Protein AF-A0A968UQH5-F1 (afdb_monomer)

Sequence (90 aa):
MATSDINSRTFSTNIANPGGNIDIQANNSIALSGNIETNRNNIAFGAPVILTDDLSVKISGTGDINFNATVNGAYNLTVDRDAGIVRLAG

Solvent-accessible surface area (backbone atoms only — not comparable to full-atom values): 5229 Å² total; per-residue (Å²): 134,86,77,86,72,83,86,77,75,87,69,64,96,72,62,92,53,78,43,49,81,47,78,48,75,45,97,71,54,40,80,42,57,49,76,47,78,44,52,22,31,29,38,36,35,66,26,32,34,37,39,79,39,51,28,39,41,37,30,45,52,54,32,34,42,34,34,64,27,46,78,46,63,98,46,56,79,46,79,47,64,74,37,74,51,80,45,74,37,120

Secondary structure (DSSP, 8-state):
------------S--SSS-EEEEE--SS-EEEEEEEEEESEEEEE-S-EEEEEEEEEEEEEE--EEE-S-EESSS-EEEEEEES-EEE--

Foldseek 3Di:
DDDPDPPDDPDDPDPVDQEEEDEADDPEEAEDDDEAEGEQYEYEDCHEYEDPEAYEYEYEDHYEYYDPAHHDYPYHYHYYYDYYYYDDDD

Nearest PDB structures (foldseek):
  5awf-assembly1_A  TM=2.222E-01  e=5.050E-01  Escherichia coli K-12
  4opw-assembly2_B  TM=3.334E-01  e=6.523E+00  Parabacteroides merdae ATCC 43184

Structure (mmCIF, N/CA/C/O backbone):
data_AF-A0A968UQH5-F1
#
_entry.id   AF-A0A968UQH5-F1
#
loop_
_atom_site.group_PDB
_atom_site.id
_atom_site.type_symbol
_atom_site.label_atom_id
_atom_site.label_alt_id
_atom_site.label_comp_id
_atom_site.label_asym_id
_atom_site.label_entity_id
_atom_site.label_seq_id
_atom_site.pdbx_PDB_ins_code
_atom_site.Cartn_x
_atom_site.Cartn_y
_atom_site.Cartn_z
_atom_site.occupancy
_atom_site.B_iso_or_equiv
_atom_site.auth_seq_id
_atom_site.auth_comp_id
_atom_site.auth_asym_id
_atom_site.auth_atom_id
_atom_site.pdbx_PDB_model_num
ATOM 1 N N . MET A 1 1 ? -12.329 13.469 14.019 1.00 41.59 1 MET A N 1
ATOM 2 C CA . MET A 1 1 ? -11.260 12.621 13.453 1.00 41.59 1 MET A CA 1
ATOM 3 C C . MET A 1 1 ? -10.354 13.542 12.662 1.00 41.59 1 MET A C 1
ATOM 5 O O . MET A 1 1 ? -10.866 14.218 11.783 1.00 41.59 1 MET A O 1
ATOM 9 N N . ALA A 1 2 ? -9.086 13.688 13.043 1.00 44.84 2 ALA A N 1
ATOM 10 C CA . ALA A 1 2 ? -8.162 14.546 12.304 1.00 44.84 2 ALA A CA 1
ATOM 11 C C . ALA A 1 2 ? -7.670 13.777 11.073 1.00 44.84 2 ALA A C 1
ATOM 13 O O . ALA A 1 2 ? -7.081 12.708 11.225 1.00 44.84 2 ALA A O 1
ATOM 14 N N . THR A 1 3 ? -7.947 14.283 9.875 1.00 49.78 3 THR A N 1
ATOM 15 C CA . THR A 1 3 ? -7.286 13.820 8.655 1.00 49.78 3 THR A CA 1
ATOM 16 C C . THR A 1 3 ? -5.883 14.424 8.638 1.00 49.78 3 THR A C 1
ATOM 18 O O . THR A 1 3 ? -5.693 15.604 8.933 1.00 49.78 3 THR A O 1
ATOM 21 N N . SER A 1 4 ? -4.859 13.607 8.393 1.00 66.75 4 SER A N 1
ATOM 22 C CA . SER A 1 4 ? -3.513 14.117 8.130 1.00 66.75 4 SER A CA 1
ATOM 23 C C . SER A 1 4 ? -3.460 14.558 6.674 1.00 66.75 4 SER A C 1
ATOM 25 O O . SER A 1 4 ? -3.118 13.771 5.796 1.00 66.75 4 SER A O 1
ATOM 27 N N . ASP A 1 5 ? -3.843 15.803 6.408 1.00 65.88 5 ASP A N 1
ATOM 28 C CA . ASP A 1 5 ? -3.774 16.350 5.057 1.00 65.88 5 ASP A CA 1
ATOM 29 C C . ASP A 1 5 ? -2.298 16.578 4.680 1.00 65.88 5 ASP A C 1
ATOM 31 O O . ASP A 1 5 ? -1.533 17.214 5.415 1.00 65.88 5 ASP A O 1
ATOM 35 N N . ILE A 1 6 ? -1.866 16.053 3.528 1.00 71.00 6 ILE A N 1
ATOM 36 C CA . ILE A 1 6 ? -0.542 16.347 2.963 1.00 71.00 6 ILE A CA 1
ATOM 37 C C . ILE A 1 6 ? -0.605 17.768 2.388 1.00 71.00 6 ILE A C 1
ATOM 39 O O . ILE A 1 6 ? -0.838 17.970 1.200 1.00 71.00 6 ILE A O 1
ATOM 43 N N . ASN A 1 7 ? -0.425 18.768 3.250 1.00 57.78 7 ASN A N 1
ATOM 44 C CA . ASN A 1 7 ? -0.651 20.188 2.950 1.00 57.78 7 ASN A CA 1
ATOM 45 C C . ASN A 1 7 ? 0.459 20.848 2.103 1.00 57.78 7 ASN A C 1
ATOM 47 O O . ASN A 1 7 ? 0.868 21.964 2.395 1.00 57.78 7 ASN A O 1
ATOM 51 N N . SER A 1 8 ? 0.912 20.193 1.027 1.00 60.12 8 SER A N 1
ATOM 52 C CA . SER A 1 8 ? 2.037 20.580 0.154 1.00 60.12 8 SER A CA 1
ATOM 53 C C . SER A 1 8 ? 3.399 20.062 0.628 1.00 60.12 8 SER A C 1
ATOM 55 O O . SER A 1 8 ? 4.127 20.689 1.397 1.00 60.12 8 SER A O 1
ATOM 57 N N . ARG A 1 9 ? 3.768 18.884 0.120 1.00 63.62 9 ARG A N 1
ATOM 58 C CA . ARG A 1 9 ? 5.159 18.435 0.051 1.00 63.62 9 ARG A CA 1
ATOM 59 C C . ARG A 1 9 ? 5.588 18.516 -1.407 1.00 63.62 9 ARG A C 1
ATOM 61 O O . ARG A 1 9 ? 5.060 17.783 -2.237 1.00 63.62 9 ARG A O 1
ATOM 68 N N . THR A 1 10 ? 6.546 19.382 -1.723 1.00 64.06 10 THR A N 1
ATOM 69 C CA . THR A 1 10 ? 7.209 19.339 -3.030 1.00 64.06 10 THR A CA 1
ATOM 70 C C . THR A 1 10 ? 8.096 18.101 -3.058 1.00 64.06 10 THR A C 1
ATOM 72 O O . THR A 1 10 ? 9.201 18.100 -2.516 1.00 64.06 10 THR A O 1
ATOM 75 N N . PHE A 1 11 ? 7.606 17.022 -3.663 1.00 66.69 11 PHE A N 1
ATOM 76 C CA . PHE A 1 11 ? 8.477 15.947 -4.120 1.00 66.69 11 PHE A CA 1
ATOM 77 C C . PHE A 1 11 ? 9.391 16.549 -5.191 1.00 66.69 11 PHE A C 1
ATOM 79 O O . PHE A 1 11 ? 8.908 17.285 -6.052 1.00 66.69 11 PHE A O 1
ATOM 86 N N . SER A 1 12 ? 10.708 16.332 -5.081 1.00 65.75 12 SER A N 1
ATOM 87 C CA . SER A 1 12 ? 11.691 16.878 -6.028 1.00 65.75 12 SER A CA 1
ATOM 88 C C . SER A 1 12 ? 11.188 16.713 -7.463 1.00 65.75 12 SER A C 1
ATOM 90 O O . SER A 1 12 ? 10.761 15.622 -7.839 1.00 65.75 12 SER A O 1
ATOM 92 N N . THR A 1 13 ? 11.259 17.773 -8.270 1.00 64.56 13 THR A N 1
ATOM 93 C CA . THR A 1 13 ? 10.834 17.737 -9.680 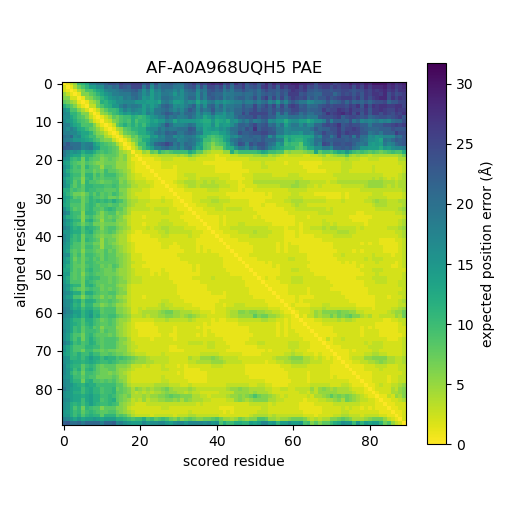1.00 64.56 13 THR A CA 1
ATOM 94 C C . THR A 1 13 ? 11.616 16.706 -10.497 1.00 64.56 13 THR A C 1
ATOM 96 O O . THR A 1 13 ? 11.118 16.238 -11.513 1.00 64.56 13 THR A O 1
ATOM 99 N N . ASN A 1 14 ? 12.797 16.310 -10.006 1.00 59.34 14 ASN A N 1
ATOM 100 C CA . ASN A 1 14 ? 13.588 15.184 -10.482 1.00 59.34 14 ASN A CA 1
ATOM 101 C C . ASN A 1 14 ? 13.944 14.273 -9.298 1.00 59.34 14 ASN A C 1
ATOM 103 O O . ASN A 1 14 ? 14.959 14.475 -8.624 1.00 59.34 14 ASN A O 1
ATOM 107 N N . ILE A 1 15 ? 13.130 13.251 -9.033 1.00 67.44 15 ILE A N 1
ATOM 108 C CA . ILE A 1 15 ? 13.595 12.071 -8.296 1.00 67.44 15 ILE A CA 1
ATOM 109 C C . ILE A 1 15 ? 14.275 11.175 -9.335 1.00 67.44 15 ILE A C 1
ATOM 111 O O . ILE A 1 15 ? 13.616 10.514 -10.129 1.00 67.44 15 ILE A O 1
ATOM 115 N N . ALA A 1 16 ? 1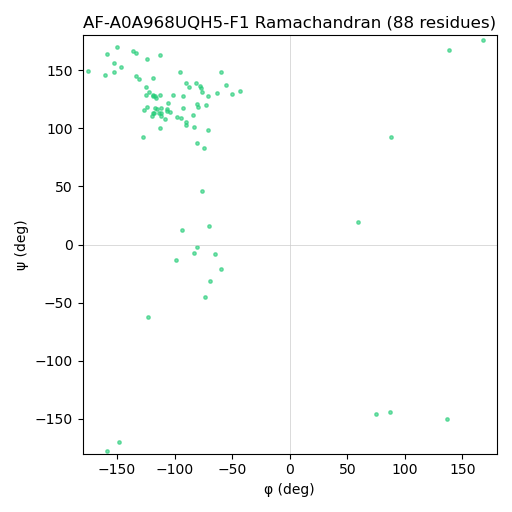5.610 11.201 -9.374 1.00 62.97 16 ALA A N 1
ATOM 116 C CA . ALA A 1 16 ? 16.416 10.513 -10.391 1.00 62.97 16 ALA A CA 1
ATOM 117 C C . ALA A 1 16 ? 16.311 8.973 -10.351 1.00 62.97 16 ALA A C 1
ATOM 119 O O . ALA A 1 16 ? 16.805 8.300 -11.253 1.00 62.97 16 ALA A O 1
ATOM 120 N N . ASN A 1 17 ? 15.662 8.414 -9.327 1.00 65.25 17 ASN A N 1
ATOM 121 C CA . ASN A 1 17 ? 15.293 7.009 -9.276 1.00 65.25 17 ASN A CA 1
ATOM 122 C C . ASN A 1 17 ? 13.775 6.895 -9.495 1.00 65.25 17 ASN A C 1
ATOM 124 O O . ASN A 1 17 ? 13.024 7.368 -8.644 1.00 65.25 17 ASN A O 1
ATOM 128 N N . PRO A 1 18 ? 13.289 6.247 -10.568 1.00 67.75 18 PRO A N 1
ATOM 129 C CA . PRO A 1 18 ? 11.854 6.066 -10.806 1.00 67.75 18 PRO A CA 1
ATOM 130 C C . PRO A 1 18 ? 11.193 5.087 -9.814 1.00 67.75 18 PRO A C 1
ATOM 132 O O . PRO A 1 18 ? 10.114 4.594 -10.090 1.00 67.75 18 PRO A O 1
ATOM 135 N N . GLY A 1 19 ? 11.853 4.779 -8.692 1.00 79.31 19 GLY A N 1
ATOM 136 C CA . GLY A 1 19 ? 11.401 3.926 -7.599 1.00 79.31 19 GLY A CA 1
ATOM 137 C C . GLY A 1 19 ? 12.019 4.375 -6.267 1.00 79.31 19 GLY A C 1
ATOM 138 O O . GLY A 1 19 ? 12.912 5.223 -6.219 1.00 79.31 19 GLY A O 1
ATOM 139 N N . GLY A 1 20 ? 11.547 3.820 -5.158 1.00 86.94 20 GLY A N 1
ATOM 140 C CA . GLY A 1 20 ? 11.975 4.198 -3.808 1.00 86.94 20 GLY A CA 1
ATOM 141 C C . GLY A 1 20 ? 11.056 3.618 -2.743 1.00 86.94 20 GLY A C 1
ATOM 142 O O . GLY A 1 20 ? 10.052 2.995 -3.081 1.00 86.94 20 GLY A O 1
ATOM 143 N N . ASN A 1 21 ? 11.380 3.825 -1.471 1.00 90.50 21 ASN A N 1
ATOM 144 C CA . ASN A 1 21 ? 10.574 3.295 -0.376 1.00 90.50 21 ASN A CA 1
ATOM 145 C C . ASN A 1 21 ? 9.448 4.257 0.011 1.00 90.50 21 ASN A C 1
ATOM 147 O O . ASN A 1 21 ? 9.658 5.461 0.161 1.00 90.50 21 ASN A O 1
ATOM 151 N N . ILE A 1 22 ? 8.264 3.692 0.206 1.00 92.19 22 ILE A N 1
ATOM 152 C CA . ILE A 1 22 ? 7.112 4.317 0.836 1.00 92.19 22 ILE A CA 1
ATOM 153 C C . ILE A 1 22 ? 6.898 3.580 2.154 1.00 92.19 22 ILE A C 1
ATOM 155 O O . ILE A 1 22 ? 6.341 2.482 2.190 1.00 92.19 22 ILE A O 1
ATOM 159 N N . ASP A 1 23 ? 7.366 4.191 3.237 1.00 93.00 23 ASP A N 1
ATOM 160 C CA . ASP A 1 23 ? 7.204 3.658 4.585 1.00 93.00 23 ASP A CA 1
ATOM 161 C C . ASP A 1 23 ? 5.966 4.285 5.233 1.00 93.00 23 ASP A C 1
ATOM 163 O O . ASP A 1 23 ? 5.948 5.468 5.579 1.00 93.00 23 ASP A O 1
ATOM 167 N N . ILE A 1 24 ? 4.918 3.482 5.401 1.00 93.31 24 ILE A N 1
ATOM 168 C CA . ILE A 1 24 ? 3.662 3.880 6.036 1.00 93.31 24 ILE A CA 1
ATOM 169 C C . ILE A 1 24 ? 3.715 3.401 7.482 1.00 93.31 24 ILE A C 1
ATOM 171 O O . ILE A 1 24 ? 3.681 2.203 7.763 1.00 93.31 24 ILE A O 1
ATOM 175 N N . GLN A 1 25 ? 3.827 4.351 8.405 1.00 92.06 25 GLN A N 1
ATOM 176 C CA . GLN A 1 25 ? 4.020 4.091 9.827 1.00 92.06 25 GLN A CA 1
ATOM 177 C C . GLN A 1 25 ? 2.856 4.659 10.635 1.00 92.06 25 GLN A C 1
ATOM 179 O O . GLN A 1 25 ? 2.342 5.737 10.338 1.00 92.06 25 GLN A O 1
ATOM 184 N N . ALA A 1 26 ? 2.474 3.947 11.689 1.00 91.62 26 ALA A N 1
ATOM 185 C CA . ALA A 1 26 ? 1.537 4.419 12.697 1.00 91.62 26 ALA A CA 1
ATOM 186 C C . ALA A 1 26 ? 1.926 3.828 14.054 1.00 91.62 26 ALA A C 1
ATOM 188 O O . ALA A 1 26 ? 2.494 2.743 14.117 1.00 91.62 26 ALA A O 1
ATOM 189 N N . ASN A 1 27 ? 1.591 4.518 15.145 1.00 92.31 27 ASN A N 1
ATOM 190 C CA . ASN A 1 27 ? 1.921 4.030 16.489 1.00 92.31 27 ASN A CA 1
ATOM 191 C C . ASN A 1 27 ? 1.114 2.781 16.880 1.00 92.31 27 ASN A C 1
ATOM 193 O O . ASN A 1 27 ? 1.606 1.950 17.635 1.00 92.31 27 ASN A O 1
ATOM 197 N N . ASN A 1 28 ? -0.122 2.659 16.381 1.00 93.94 28 ASN A N 1
ATOM 198 C CA . ASN A 1 28 ? -1.052 1.610 16.807 1.00 93.94 28 ASN A CA 1
ATOM 199 C C . ASN A 1 28 ? -1.533 0.762 15.630 1.00 93.94 28 ASN A C 1
ATOM 201 O O . ASN A 1 28 ? -1.320 -0.443 15.604 1.00 93.94 28 ASN A O 1
ATOM 205 N N . SER A 1 29 ? -2.223 1.384 14.675 1.00 95.75 29 SER A N 1
ATOM 206 C CA . SER A 1 29 ? -2.752 0.702 13.496 1.00 95.75 29 SER A CA 1
ATOM 207 C C . SER A 1 29 ? -2.870 1.666 12.327 1.00 95.75 29 SER A C 1
ATOM 209 O O . SER A 1 29 ? -2.965 2.882 12.519 1.00 95.75 29 SER A O 1
ATOM 211 N N . ILE A 1 30 ? -2.860 1.107 11.125 1.00 96.31 30 ILE A N 1
ATOM 212 C CA . ILE A 1 30 ? -3.050 1.816 9.870 1.00 96.31 30 ILE A CA 1
ATOM 213 C C . ILE A 1 30 ? -4.437 1.425 9.351 1.00 96.31 30 ILE A C 1
ATOM 215 O O . ILE A 1 30 ? -4.645 0.289 8.931 1.00 96.31 30 ILE A O 1
ATOM 219 N N . ALA A 1 31 ? -5.392 2.352 9.403 1.00 96.25 31 ALA A N 1
ATOM 220 C CA . ALA A 1 31 ? -6.705 2.167 8.793 1.00 96.25 31 ALA A CA 1
ATOM 221 C C . ALA A 1 31 ? -6.612 2.465 7.290 1.00 96.25 31 ALA A C 1
ATOM 223 O O . ALA A 1 31 ? -6.203 3.565 6.913 1.00 96.25 31 ALA A O 1
ATOM 224 N N . LEU A 1 32 ? -6.953 1.493 6.444 1.00 94.06 32 LEU A N 1
ATOM 225 C CA . LEU A 1 32 ? -6.756 1.568 4.995 1.00 94.06 32 LEU A CA 1
ATOM 226 C C . LEU A 1 32 ? -7.996 1.127 4.218 1.00 94.06 32 LEU A C 1
ATOM 228 O O . LEU A 1 32 ? -8.709 0.211 4.616 1.00 94.06 32 LEU A O 1
ATOM 232 N N . SER A 1 33 ? -8.217 1.788 3.085 1.00 96.19 33 SER A N 1
ATOM 233 C CA . SER A 1 33 ? -9.247 1.482 2.087 1.00 96.19 33 SER A CA 1
ATOM 234 C C . SER A 1 33 ? -8.853 2.092 0.738 1.00 96.19 33 SER A C 1
ATOM 236 O O . SER A 1 33 ? -7.984 2.969 0.681 1.00 96.19 33 SER A O 1
ATOM 238 N N . GLY A 1 34 ? -9.494 1.649 -0.343 1.00 95.44 34 GLY A N 1
ATOM 239 C CA . GLY A 1 34 ? -9.347 2.239 -1.673 1.00 95.44 34 GLY A CA 1
ATOM 240 C C . GLY A 1 34 ? -8.186 1.658 -2.479 1.00 95.44 34 GLY A C 1
ATOM 241 O O . GLY A 1 34 ? -7.916 0.463 -2.422 1.00 95.44 34 GLY A O 1
ATOM 242 N N . ASN A 1 35 ? -7.511 2.498 -3.268 1.00 95.50 35 ASN A N 1
ATOM 243 C CA . ASN A 1 35 ? -6.473 2.064 -4.205 1.00 95.50 35 ASN A CA 1
ATOM 244 C C . ASN A 1 35 ? -5.139 2.757 -3.914 1.00 95.50 35 ASN A C 1
ATOM 246 O O . ASN A 1 35 ? -5.076 3.984 -3.825 1.00 95.50 35 ASN A O 1
ATOM 250 N N . ILE A 1 36 ? -4.067 1.973 -3.834 1.00 94.56 36 ILE A N 1
ATOM 251 C CA . ILE A 1 36 ? -2.684 2.446 -3.821 1.00 94.56 36 ILE A CA 1
ATOM 252 C C . ILE A 1 36 ? -2.032 1.966 -5.111 1.00 94.56 36 ILE A C 1
ATOM 254 O O . ILE A 1 36 ? -1.819 0.770 -5.282 1.00 94.56 36 ILE A O 1
ATOM 258 N N . GLU A 1 37 ? -1.680 2.889 -6.001 1.00 94.94 37 GLU A N 1
ATOM 259 C CA . GLU A 1 37 ? -0.952 2.576 -7.230 1.00 94.94 37 GLU A CA 1
ATOM 260 C C . GLU A 1 37 ? 0.390 3.300 -7.244 1.00 94.94 37 GLU A C 1
ATOM 262 O O . GLU A 1 37 ? 0.463 4.510 -7.025 1.00 94.94 37 GLU A O 1
ATOM 267 N N . THR A 1 38 ? 1.466 2.560 -7.496 1.00 92.06 38 THR A N 1
ATOM 268 C CA . THR A 1 38 ? 2.815 3.129 -7.582 1.00 92.06 38 THR A CA 1
ATOM 269 C C . THR A 1 38 ? 3.587 2.557 -8.767 1.00 92.06 38 THR A C 1
ATOM 271 O O . THR A 1 38 ? 3.193 1.556 -9.374 1.00 92.06 38 THR A O 1
ATOM 274 N N . ASN A 1 39 ? 4.707 3.195 -9.108 1.00 91.38 39 ASN A N 1
ATOM 275 C CA . ASN A 1 39 ? 5.627 2.711 -10.125 1.00 91.38 39 ASN A CA 1
ATOM 276 C C . ASN A 1 39 ? 6.976 2.437 -9.466 1.00 91.38 39 ASN A C 1
ATOM 278 O O . ASN A 1 39 ? 7.647 3.347 -8.998 1.00 91.38 39 ASN A O 1
ATOM 282 N N . ARG A 1 40 ? 7.357 1.16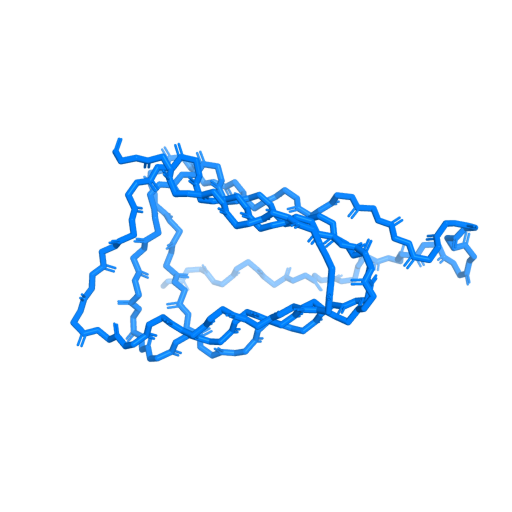3 -9.426 1.00 92.19 40 ARG A N 1
ATOM 283 C CA . ARG A 1 40 ? 8.651 0.671 -8.954 1.00 92.19 40 ARG A CA 1
ATOM 284 C C . ARG A 1 40 ? 8.996 1.028 -7.496 1.00 92.19 40 ARG A C 1
ATOM 286 O O . ARG A 1 40 ? 10.170 1.040 -7.118 1.00 92.19 40 ARG A O 1
ATOM 293 N N . ASN A 1 41 ? 8.003 1.374 -6.676 1.00 92.44 41 ASN A N 1
ATOM 294 C CA . ASN A 1 41 ? 8.209 1.709 -5.271 1.00 92.44 41 ASN A CA 1
ATOM 295 C C . ASN A 1 41 ? 8.096 0.469 -4.391 1.00 92.44 41 ASN A C 1
ATOM 297 O O . ASN A 1 41 ? 7.176 -0.318 -4.561 1.00 92.44 41 ASN A O 1
ATOM 301 N N . ASN A 1 42 ? 8.976 0.341 -3.401 1.00 93.81 42 ASN A N 1
ATOM 302 C CA . ASN A 1 42 ? 8.742 -0.583 -2.297 1.00 93.81 42 ASN A CA 1
ATOM 303 C C . ASN A 1 42 ? 7.746 0.062 -1.337 1.00 93.81 42 ASN A C 1
ATOM 305 O O . ASN A 1 42 ? 7.903 1.233 -0.997 1.00 93.81 42 ASN A O 1
ATOM 309 N N . ILE A 1 43 ? 6.764 -0.689 -0.857 1.00 95.50 43 ILE A N 1
ATOM 310 C CA . ILE A 1 43 ? 5.790 -0.221 0.127 1.00 95.50 43 ILE A CA 1
ATOM 311 C C . ILE A 1 43 ? 5.949 -1.062 1.388 1.00 95.50 43 ILE A C 1
ATOM 313 O O . ILE A 1 43 ? 5.924 -2.293 1.329 1.00 95.50 43 ILE A O 1
ATOM 317 N N . ALA A 1 44 ? 6.104 -0.406 2.535 1.00 96.12 44 ALA A N 1
ATOM 318 C CA . ALA A 1 44 ? 6.151 -1.065 3.831 1.00 96.12 44 ALA A CA 1
ATOM 319 C C . ALA A 1 44 ? 5.091 -0.488 4.770 1.00 96.12 44 ALA A C 1
ATOM 321 O O . ALA A 1 44 ? 5.134 0.685 5.135 1.00 96.12 44 ALA A O 1
ATOM 322 N N . PHE A 1 45 ? 4.166 -1.339 5.201 1.00 96.50 45 PHE A N 1
ATOM 323 C CA . PHE A 1 45 ? 3.215 -1.055 6.267 1.00 96.50 45 PHE A CA 1
ATOM 324 C C . PHE A 1 45 ? 3.844 -1.501 7.588 1.00 96.50 45 PHE A C 1
ATOM 326 O O . PHE A 1 45 ? 3.983 -2.698 7.849 1.00 96.50 45 PHE A O 1
ATOM 333 N N . GLY A 1 46 ? 4.298 -0.537 8.390 1.00 96.00 46 GLY A N 1
ATOM 334 C CA . GLY A 1 46 ? 5.078 -0.785 9.607 1.00 96.00 46 GLY A CA 1
ATOM 335 C C . GLY A 1 46 ? 4.270 -1.122 10.858 1.00 96.00 46 GLY A C 1
ATOM 336 O O . GLY A 1 46 ? 4.854 -1.493 11.870 1.00 96.00 46 GLY A O 1
ATOM 337 N N . ALA A 1 47 ? 2.946 -1.014 10.795 1.00 96.12 47 ALA A N 1
ATOM 338 C CA . ALA A 1 47 ? 2.030 -1.313 11.889 1.00 96.12 47 ALA A CA 1
ATOM 339 C C . ALA A 1 47 ? 0.862 -2.178 11.384 1.00 96.12 47 ALA A C 1
ATOM 341 O O . ALA A 1 47 ? 0.668 -2.267 10.167 1.00 96.12 47 ALA A O 1
ATOM 342 N N . PRO A 1 48 ? 0.082 -2.811 12.286 1.00 97.19 48 PRO A N 1
ATOM 343 C CA . PRO A 1 48 ? -1.093 -3.588 11.908 1.00 97.19 48 PRO A CA 1
ATOM 344 C C . PRO A 1 48 ? -2.021 -2.809 10.975 1.00 97.19 48 PRO A C 1
ATOM 346 O O . PRO A 1 48 ? -2.398 -1.673 11.273 1.00 97.19 48 PRO A O 1
ATOM 349 N N . VAL A 1 49 ? -2.398 -3.425 9.859 1.00 97.12 49 VAL A N 1
ATOM 350 C CA . VAL A 1 49 ? -3.329 -2.853 8.887 1.00 97.12 49 VAL A CA 1
ATOM 351 C C . VAL A 1 49 ? -4.744 -3.309 9.221 1.00 97.12 49 VAL A C 1
ATOM 353 O O . VAL A 1 49 ? -5.003 -4.503 9.365 1.00 97.12 49 VAL A O 1
ATOM 356 N N . ILE A 1 50 ? -5.663 -2.352 9.331 1.00 97.62 50 ILE A N 1
ATOM 357 C CA . ILE A 1 50 ? -7.099 -2.593 9.475 1.00 97.62 50 ILE A CA 1
ATOM 358 C C . ILE A 1 50 ? -7.782 -2.118 8.196 1.00 97.62 50 ILE A C 1
ATOM 360 O O . ILE A 1 50 ? -7.799 -0.921 7.907 1.00 97.62 50 ILE A O 1
ATOM 364 N N . LEU A 1 51 ? -8.345 -3.052 7.437 1.00 97.88 51 LEU A N 1
ATOM 365 C CA . LEU A 1 51 ? -9.142 -2.740 6.259 1.00 97.88 51 LEU A CA 1
ATOM 366 C C . LEU A 1 51 ? -10.485 -2.168 6.714 1.00 97.88 51 LEU A C 1
ATOM 368 O O . LEU A 1 51 ? -11.224 -2.819 7.458 1.00 97.88 51 LEU A O 1
ATOM 372 N N . THR A 1 52 ? -10.780 -0.939 6.300 1.00 97.44 52 THR A N 1
ATOM 373 C CA . THR A 1 52 ? -12.062 -0.269 6.577 1.00 97.44 52 THR A CA 1
ATOM 374 C C . THR A 1 52 ? -13.036 -0.345 5.406 1.00 97.44 52 THR A C 1
ATOM 376 O O . THR A 1 52 ? -14.210 -0.043 5.591 1.00 97.44 52 THR A O 1
ATOM 379 N N . ASP A 1 53 ? -12.534 -0.734 4.236 1.00 98.12 53 ASP A N 1
ATOM 380 C CA . ASP A 1 53 ? -13.247 -1.102 3.012 1.00 98.12 53 ASP A CA 1
ATOM 381 C C . ASP A 1 53 ? -12.288 -1.971 2.167 1.00 98.12 53 ASP A C 1
ATOM 383 O O . ASP A 1 53 ? -11.155 -2.229 2.597 1.00 98.12 53 ASP A O 1
ATOM 387 N N . ASP A 1 54 ? -12.701 -2.398 0.976 1.00 98.19 54 ASP A N 1
ATOM 388 C CA . ASP A 1 54 ? -11.828 -3.089 0.026 1.00 98.19 54 ASP A CA 1
ATOM 389 C C . ASP A 1 54 ? -10.570 -2.251 -0.282 1.00 98.19 54 ASP A C 1
ATOM 391 O O . ASP A 1 54 ? -10.623 -1.026 -0.456 1.00 98.19 54 ASP A O 1
ATOM 395 N N . LEU A 1 55 ? -9.415 -2.923 -0.334 1.00 97.56 55 LEU A N 1
ATOM 396 C CA . LEU A 1 55 ? -8.111 -2.318 -0.604 1.00 97.56 55 LEU A CA 1
ATOM 397 C C . LEU A 1 55 ? -7.430 -3.013 -1.784 1.00 97.56 55 LEU A C 1
ATOM 399 O O . LEU A 1 55 ? -7.238 -4.229 -1.773 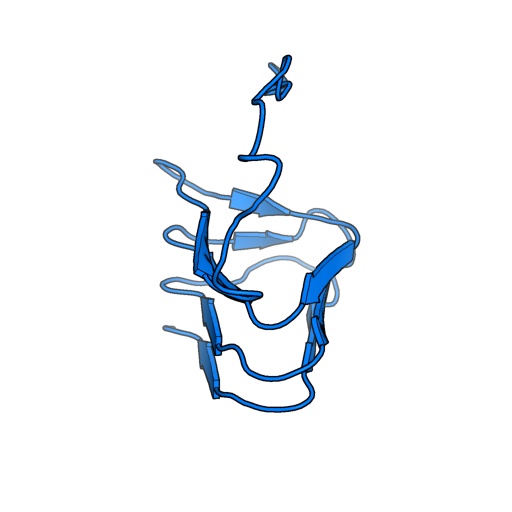1.00 97.56 55 LEU A O 1
ATOM 403 N N . SER A 1 56 ? -6.984 -2.226 -2.760 1.00 97.62 56 SER A N 1
ATOM 404 C CA . SER A 1 56 ? -6.090 -2.666 -3.830 1.00 97.62 56 SER A CA 1
ATOM 405 C C . SER A 1 56 ? -4.728 -1.995 -3.694 1.00 97.62 56 SER A C 1
ATOM 407 O O . SER A 1 56 ? -4.641 -0.771 -3.585 1.00 97.62 56 SER A O 1
ATOM 409 N N . VAL A 1 57 ? -3.656 -2.784 -3.719 1.00 96.81 57 VAL A N 1
ATOM 410 C CA . VAL A 1 57 ? -2.281 -2.279 -3.791 1.00 96.81 57 VAL A CA 1
ATOM 411 C C . VAL A 1 57 ? -1.642 -2.791 -5.071 1.00 96.81 57 VAL A C 1
ATOM 413 O O . VAL A 1 57 ? -1.404 -3.991 -5.205 1.00 96.81 57 VAL A O 1
ATOM 416 N N . LYS A 1 58 ? -1.348 -1.873 -5.992 1.00 96.00 58 LYS A N 1
ATOM 417 C CA . LYS A 1 58 ? -0.732 -2.152 -7.283 1.00 96.00 58 LYS A CA 1
ATOM 418 C C . LYS A 1 58 ? 0.642 -1.500 -7.403 1.00 96.00 58 LYS A C 1
ATOM 420 O O . LYS A 1 58 ? 0.781 -0.285 -7.259 1.00 96.00 58 LYS A O 1
ATOM 425 N N . ILE A 1 59 ? 1.658 -2.290 -7.738 1.00 94.50 59 ILE A N 1
ATOM 426 C CA . ILE A 1 59 ? 2.973 -1.772 -8.143 1.00 94.50 59 ILE A CA 1
ATOM 427 C C . ILE A 1 59 ? 3.230 -2.142 -9.600 1.00 94.50 59 ILE A C 1
ATOM 429 O O . ILE A 1 59 ? 3.380 -3.312 -9.936 1.00 94.50 59 ILE A O 1
ATOM 433 N N . SER A 1 60 ? 3.357 -1.135 -10.461 1.00 92.75 60 SER A N 1
ATOM 434 C CA . SER A 1 60 ? 3.879 -1.345 -11.817 1.00 92.75 60 SER A CA 1
ATOM 435 C C . SER A 1 60 ? 5.412 -1.389 -11.787 1.00 92.75 60 SER A C 1
ATOM 437 O O . SER A 1 60 ? 6.040 -0.578 -11.108 1.00 92.75 60 SER A O 1
ATOM 439 N N . GLY A 1 61 ? 6.045 -2.288 -12.535 1.00 90.38 61 GLY A N 1
ATOM 440 C CA . GLY A 1 61 ? 7.498 -2.489 -12.523 1.00 90.38 61 GLY A CA 1
ATOM 441 C C . GLY A 1 61 ? 8.022 -3.233 -11.284 1.00 90.38 61 GLY A C 1
ATOM 442 O O . GLY A 1 61 ? 7.394 -4.157 -10.782 1.00 90.38 61 GLY A O 1
ATOM 443 N N . THR A 1 62 ? 9.225 -2.877 -10.822 1.00 88.88 62 THR A N 1
ATOM 444 C CA . THR A 1 62 ? 9.932 -3.588 -9.740 1.00 88.88 62 THR A CA 1
ATOM 445 C C . THR A 1 62 ? 9.643 -2.981 -8.369 1.00 88.88 62 THR A C 1
ATOM 447 O O . THR A 1 62 ? 10.060 -1.851 -8.135 1.00 88.88 62 THR A O 1
ATOM 450 N N . GLY A 1 63 ? 9.027 -3.709 -7.440 1.00 93.75 63 GLY A N 1
ATOM 451 C CA . GLY A 1 63 ? 8.891 -3.239 -6.059 1.00 93.75 63 GLY A CA 1
ATOM 452 C C . GLY A 1 63 ? 8.249 -4.259 -5.127 1.00 93.75 63 GLY A C 1
ATOM 453 O O . GLY A 1 63 ? 7.418 -5.071 -5.540 1.00 93.75 63 GLY A O 1
ATOM 454 N N . ASP A 1 64 ? 8.642 -4.208 -3.859 1.00 95.12 64 ASP A N 1
ATOM 455 C CA . ASP A 1 64 ? 8.139 -5.118 -2.832 1.00 95.12 64 ASP A CA 1
ATOM 456 C C . ASP A 1 64 ? 6.968 -4.512 -2.055 1.00 95.12 64 ASP A C 1
ATOM 458 O O . ASP A 1 64 ? 6.929 -3.310 -1.799 1.00 95.12 64 ASP A O 1
ATOM 462 N N . ILE A 1 65 ? 6.047 -5.362 -1.602 1.00 96.56 65 ILE A N 1
ATOM 463 C CA . ILE A 1 65 ? 4.957 -4.989 -0.691 1.00 96.56 65 ILE A CA 1
ATOM 464 C C . ILE A 1 65 ? 5.150 -5.759 0.605 1.00 96.56 65 ILE A C 1
ATOM 466 O O . ILE A 1 65 ? 5.115 -6.989 0.632 1.00 96.56 65 ILE A O 1
ATOM 470 N N . ASN A 1 66 ? 5.354 -5.027 1.692 1.00 97.19 66 ASN A N 1
ATOM 471 C CA . ASN A 1 66 ? 5.649 -5.585 2.998 1.00 97.19 66 ASN A CA 1
ATOM 472 C C . ASN A 1 66 ? 4.572 -5.169 3.998 1.00 97.19 66 ASN A C 1
ATOM 474 O O . ASN A 1 66 ? 4.522 -4.015 4.417 1.00 97.19 66 ASN A O 1
ATOM 478 N N . PHE A 1 67 ? 3.755 -6.120 4.432 1.00 97.19 67 PHE A N 1
ATOM 479 C CA . PHE A 1 67 ? 2.950 -5.987 5.640 1.00 97.19 67 PHE A CA 1
ATOM 480 C C . PHE A 1 67 ? 3.789 -6.519 6.803 1.00 97.19 67 PHE A C 1
ATOM 482 O O . PHE A 1 67 ? 3.995 -7.726 6.925 1.00 97.19 67 PHE A O 1
ATOM 489 N N . ASN A 1 68 ? 4.356 -5.620 7.614 1.00 96.62 68 ASN A N 1
ATOM 490 C CA . ASN A 1 68 ? 5.267 -5.995 8.706 1.00 96.62 68 ASN A CA 1
ATOM 491 C C . ASN A 1 68 ? 4.542 -6.474 9.973 1.00 96.62 68 ASN A C 1
ATOM 493 O O . ASN A 1 68 ? 5.203 -6.848 10.938 1.00 96.62 68 ASN A O 1
ATOM 497 N N . ALA A 1 69 ? 3.212 -6.463 9.959 1.00 96.00 69 ALA A N 1
ATOM 498 C CA . ALA A 1 69 ? 2.335 -6.961 11.006 1.00 96.00 69 ALA A CA 1
ATOM 499 C C . ALA A 1 69 ? 1.043 -7.509 10.367 1.00 96.00 69 ALA A C 1
ATOM 501 O O . ALA A 1 69 ? 0.936 -7.603 9.141 1.00 96.00 69 ALA A O 1
ATOM 502 N N . THR A 1 70 ? 0.045 -7.816 11.199 1.00 96.62 70 THR A N 1
ATOM 503 C CA . THR A 1 70 ? -1.241 -8.367 10.755 1.00 96.62 70 THR A CA 1
ATOM 504 C C . THR A 1 70 ? -1.989 -7.457 9.779 1.00 96.62 70 THR A C 1
ATOM 506 O O . THR A 1 70 ? -1.937 -6.228 9.866 1.00 96.62 70 THR A O 1
ATOM 509 N N . VAL A 1 71 ? -2.740 -8.088 8.874 1.00 96.38 71 VAL A N 1
ATOM 510 C CA . VAL A 1 71 ? -3.786 -7.450 8.071 1.00 96.38 71 VAL A CA 1
ATOM 511 C C . VAL A 1 71 ? -5.119 -8.017 8.542 1.00 96.38 71 VAL A C 1
ATOM 513 O O . VAL A 1 71 ? -5.342 -9.220 8.438 1.00 96.38 71 VAL A O 1
ATOM 516 N N . ASN A 1 72 ? -5.992 -7.166 9.077 1.00 95.88 72 ASN A N 1
ATOM 517 C CA . ASN A 1 72 ? -7.295 -7.563 9.610 1.00 95.88 72 ASN A CA 1
ATOM 518 C C . ASN A 1 72 ? -8.427 -6.786 8.932 1.00 95.88 72 ASN A C 1
ATOM 520 O O . ASN A 1 72 ? -8.217 -5.692 8.416 1.00 95.88 72 ASN A O 1
ATOM 524 N N . GLY A 1 73 ? -9.644 -7.320 9.007 1.00 95.06 73 GLY A N 1
ATOM 525 C CA . GLY A 1 73 ? -10.858 -6.694 8.482 1.00 95.06 73 GLY A CA 1
ATOM 526 C C . GLY A 1 73 ? -11.758 -7.711 7.785 1.00 95.06 73 GLY A C 1
ATOM 527 O O . GLY A 1 73 ? -11.340 -8.834 7.521 1.00 95.06 73 GLY A O 1
ATOM 528 N N . ALA A 1 74 ? -13.002 -7.319 7.504 1.00 97.00 74 ALA A N 1
ATOM 529 C CA . ALA A 1 74 ? -13.975 -8.147 6.781 1.00 97.00 74 ALA A CA 1
ATOM 530 C C . ALA A 1 74 ? -13.982 -7.880 5.260 1.00 97.00 74 ALA A C 1
ATOM 532 O O . ALA A 1 74 ? -14.908 -8.298 4.570 1.00 97.00 74 ALA A O 1
ATOM 533 N N . TYR A 1 75 ? -12.974 -7.163 4.762 1.00 98.38 75 TYR A N 1
ATOM 534 C CA . TYR A 1 75 ? -12.894 -6.655 3.393 1.00 98.38 75 TYR A CA 1
ATOM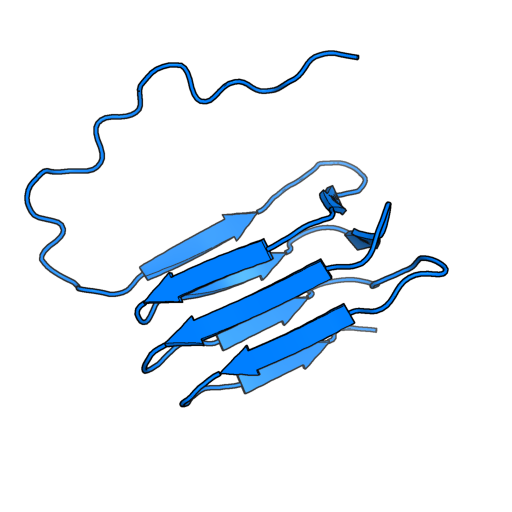 535 C C . TYR A 1 75 ? -11.779 -7.332 2.602 1.00 98.38 75 TYR A C 1
ATOM 537 O O . TYR A 1 75 ? -10.873 -7.947 3.174 1.00 98.38 75 TYR A O 1
ATOM 545 N N . ASN A 1 76 ? -11.838 -7.206 1.280 1.00 98.06 76 ASN A N 1
ATOM 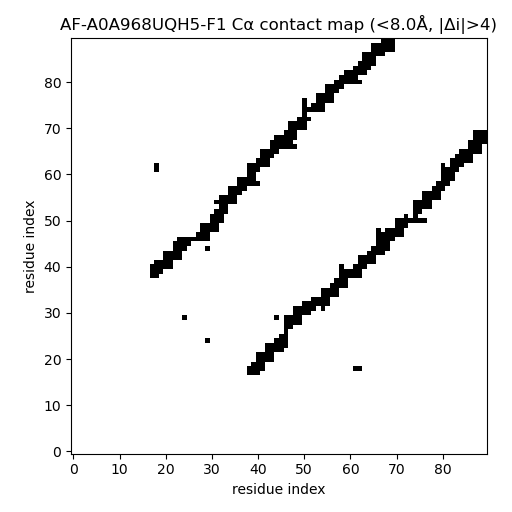546 C CA . ASN A 1 76 ? -10.864 -7.813 0.391 1.00 98.06 76 ASN A CA 1
ATOM 547 C C . ASN A 1 76 ? -9.557 -7.016 0.383 1.00 98.06 76 ASN A C 1
ATOM 549 O O . ASN A 1 76 ? -9.551 -5.795 0.226 1.00 98.06 76 ASN A O 1
ATOM 553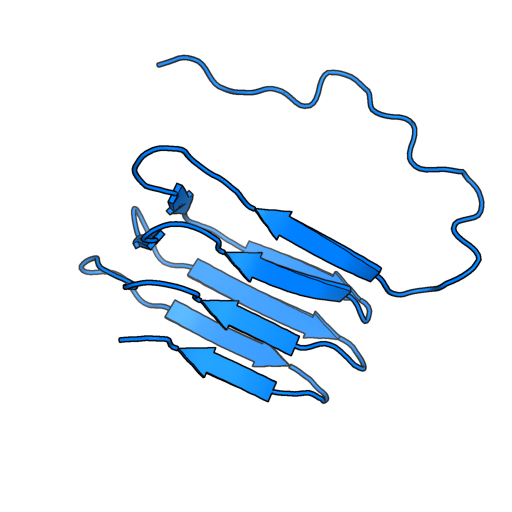 N N . LEU A 1 77 ? -8.435 -7.732 0.465 1.00 97.19 77 LEU A N 1
ATOM 554 C CA . LEU A 1 77 ? -7.122 -7.211 0.103 1.00 97.19 77 LEU A CA 1
ATOM 555 C C . LEU A 1 77 ? -6.719 -7.797 -1.250 1.00 97.19 77 LEU A C 1
ATOM 557 O O . LEU A 1 77 ? -6.458 -8.995 -1.361 1.00 97.19 77 LEU A O 1
ATOM 561 N N . THR A 1 78 ? -6.619 -6.940 -2.260 1.00 97.56 78 THR A N 1
ATOM 562 C CA . THR A 1 78 ? -6.041 -7.282 -3.560 1.00 97.56 78 THR A CA 1
ATOM 563 C C . THR A 1 78 ? -4.623 -6.740 -3.632 1.00 97.56 78 THR A C 1
ATOM 565 O O . THR A 1 78 ? -4.382 -5.563 -3.363 1.00 97.56 78 THR A O 1
ATOM 568 N N . VAL A 1 79 ? -3.675 -7.598 -4.001 1.00 96.00 79 VAL A N 1
ATOM 569 C CA . VAL A 1 79 ? -2.277 -7.208 -4.165 1.00 96.00 79 VAL A CA 1
ATOM 570 C C . VAL A 1 79 ? -1.803 -7.620 -5.549 1.00 96.00 79 VAL A C 1
ATOM 572 O O . VAL A 1 79 ? -1.758 -8.810 -5.854 1.00 96.00 79 VAL A O 1
ATOM 575 N N . ASP A 1 80 ? -1.455 -6.633 -6.368 1.00 94.62 80 ASP A N 1
ATOM 576 C CA . ASP A 1 80 ? -1.041 -6.806 -7.759 1.00 94.62 80 ASP A CA 1
ATOM 577 C C . ASP A 1 80 ? 0.334 -6.168 -7.992 1.00 94.62 80 ASP A C 1
ATOM 579 O O . ASP A 1 80 ? 0.627 -5.069 -7.517 1.00 94.62 80 ASP A O 1
ATOM 583 N N . ARG A 1 81 ? 1.218 -6.869 -8.698 1.00 92.88 81 ARG A N 1
ATOM 584 C CA . ARG A 1 81 ? 2.548 -6.349 -9.026 1.00 92.88 81 ARG A CA 1
ATOM 585 C C . ARG A 1 81 ? 3.175 -7.080 -10.198 1.00 92.88 81 ARG A C 1
ATOM 587 O O . ARG A 1 81 ? 3.069 -8.301 -10.296 1.00 92.88 81 ARG A O 1
ATOM 594 N N . ASP A 1 82 ? 3.940 -6.338 -10.994 1.00 92.31 82 ASP A N 1
ATOM 595 C CA . ASP A 1 82 ? 4.663 -6.913 -12.131 1.00 92.31 82 ASP A CA 1
ATOM 596 C C . ASP A 1 82 ? 5.874 -7.753 -11.673 1.00 92.31 82 ASP A C 1
ATOM 598 O O . ASP A 1 82 ? 6.092 -8.859 -12.168 1.00 92.31 82 ASP A O 1
ATOM 602 N N . ALA A 1 83 ? 6.677 -7.253 -10.719 1.00 88.00 83 ALA A N 1
ATOM 603 C CA . ALA A 1 83 ? 7.856 -7.945 -10.180 1.00 88.00 83 ALA A CA 1
ATOM 604 C C . ALA A 1 83 ? 8.179 -7.521 -8.730 1.00 88.00 83 ALA A C 1
ATOM 606 O O . ALA A 1 83 ? 7.957 -6.373 -8.357 1.00 88.00 83 ALA A O 1
ATOM 607 N N . GLY A 1 84 ? 8.740 -8.434 -7.920 1.00 90.06 84 GLY A N 1
ATOM 608 C CA . GLY A 1 84 ? 9.145 -8.184 -6.520 1.00 90.06 84 GLY A CA 1
ATOM 609 C C . GLY A 1 84 ? 8.756 -9.320 -5.567 1.00 90.06 84 GLY A C 1
ATOM 610 O O . GLY A 1 84 ? 8.616 -10.475 -5.990 1.00 90.06 84 GLY A O 1
ATOM 611 N N . ILE A 1 85 ? 8.499 -8.998 -4.301 1.00 94.31 85 ILE A N 1
ATOM 612 C CA . ILE A 1 85 ? 7.997 -9.907 -3.261 1.00 94.31 85 ILE A CA 1
ATOM 613 C C . ILE A 1 85 ? 6.803 -9.270 -2.537 1.00 94.31 85 ILE A C 1
ATOM 615 O O . ILE A 1 85 ? 6.769 -8.072 -2.278 1.00 94.31 85 ILE A O 1
ATOM 619 N N . VAL A 1 86 ? 5.812 -10.094 -2.189 1.00 96.25 86 VAL A N 1
ATOM 620 C CA . VAL A 1 86 ? 4.778 -9.755 -1.206 1.00 96.25 86 VAL A CA 1
ATOM 621 C C . VAL A 1 86 ? 5.098 -10.538 0.043 1.00 96.25 86 VAL A C 1
ATOM 623 O O . VAL A 1 86 ? 5.17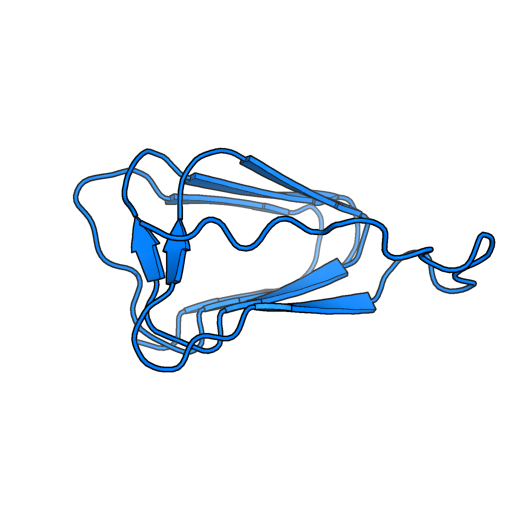3 -11.767 -0.001 1.00 96.25 86 VAL A O 1
ATOM 626 N N . ARG A 1 87 ? 5.299 -9.822 1.144 1.00 96.25 87 ARG A N 1
ATOM 627 C CA . ARG A 1 87 ? 5.561 -10.413 2.448 1.00 96.25 87 ARG A CA 1
ATOM 628 C C . ARG A 1 87 ? 4.471 -10.005 3.421 1.00 96.25 87 AR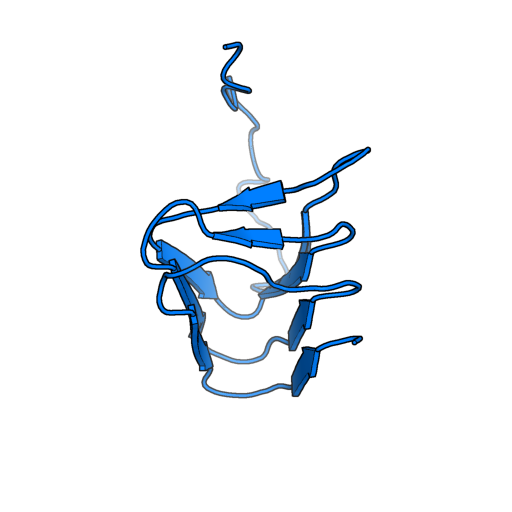G A C 1
ATOM 630 O O . ARG A 1 87 ? 4.202 -8.821 3.607 1.00 96.25 87 ARG A O 1
ATOM 637 N N . LEU A 1 88 ? 3.898 -11.013 4.061 1.00 94.31 88 LEU A N 1
ATOM 638 C CA . LEU A 1 88 ? 2.972 -10.886 5.175 1.00 94.31 88 LEU A CA 1
ATOM 639 C C . LEU A 1 88 ? 3.701 -11.433 6.403 1.00 94.31 88 LEU A C 1
ATOM 641 O O . LEU A 1 88 ? 4.005 -12.624 6.458 1.00 94.31 88 LEU A O 1
ATOM 645 N N . ALA A 1 89 ? 4.063 -10.561 7.339 1.00 85.38 89 ALA A N 1
ATOM 646 C CA . ALA A 1 89 ? 4.520 -10.987 8.653 1.00 85.38 89 ALA A CA 1
ATOM 647 C C . ALA A 1 89 ? 3.273 -11.231 9.515 1.00 85.38 89 ALA A C 1
ATOM 649 O O . ALA A 1 89 ? 2.518 -10.296 9.774 1.00 85.38 89 ALA A O 1
ATOM 650 N N . GLY A 1 90 ? 3.027 -12.502 9.845 1.00 66.62 90 GLY A N 1
ATOM 651 C CA . GLY A 1 90 ? 1.889 -12.937 10.663 1.00 66.62 90 GLY A CA 1
ATOM 652 C C . GLY A 1 90 ? 1.954 -12.425 12.092 1.00 66.62 90 GLY A C 1
ATOM 653 O O . GLY A 1 90 ? 3.080 -12.353 12.633 1.00 66.62 90 GLY A O 1
#

Mean predicted aligned error: 6.7 Å

pLDDT: mean 87.57, std 14.17, range [41.59, 98.38]

Radius of gyration: 13.6 Å; Cα contacts (8 Å, |Δi|>4): 207; chains: 1; bounding box: 30×34×29 Å